Protein AF-A0A2I0CWB7-F1 (afdb_monomer_lite)

Structure (mmCIF, N/CA/C/O backbone):
data_AF-A0A2I0CWB7-F1
#
_entry.id   AF-A0A2I0CWB7-F1
#
loop_
_atom_site.group_PDB
_atom_site.id
_atom_site.type_symbol
_atom_site.label_atom_id
_atom_site.label_alt_id
_atom_site.label_comp_id
_atom_site.label_asym_id
_atom_site.label_entity_id
_atom_site.label_seq_id
_atom_site.pdbx_PDB_ins_code
_atom_site.Cartn_x
_atom_site.Cartn_y
_atom_site.Cartn_z
_atom_site.occupancy
_atom_site.B_iso_or_equiv
_atom_site.auth_seq_id
_atom_site.auth_comp_id
_atom_site.auth_asym_id
_atom_site.auth_atom_id
_atom_site.pdbx_PDB_model_num
ATOM 1 N N . MET A 1 1 ? 70.606 0.324 -64.426 1.00 37.81 1 MET A N 1
ATOM 2 C CA . MET A 1 1 ? 69.596 1.405 -64.401 1.00 37.81 1 MET A CA 1
ATOM 3 C C . MET A 1 1 ? 68.547 1.027 -63.371 1.00 37.81 1 MET A C 1
ATOM 5 O O . MET A 1 1 ? 67.925 -0.015 -63.518 1.00 37.81 1 MET A O 1
ATOM 9 N N . LYS A 1 2 ? 68.463 1.778 -62.272 1.00 37.38 2 LYS A N 1
ATOM 10 C CA . LYS A 1 2 ? 67.608 1.485 -61.113 1.00 37.38 2 LYS A CA 1
ATOM 11 C C . LYS A 1 2 ? 66.444 2.485 -61.148 1.00 37.38 2 LYS A C 1
ATOM 13 O O . LYS A 1 2 ? 66.736 3.666 -61.320 1.00 37.38 2 LYS A O 1
ATOM 18 N N . PRO A 1 3 ? 65.172 2.058 -61.080 1.00 47.28 3 PRO A N 1
ATOM 19 C CA . PRO A 1 3 ? 64.064 2.989 -61.191 1.00 47.28 3 PRO A CA 1
ATOM 20 C C . PRO A 1 3 ? 63.867 3.715 -59.859 1.00 47.28 3 PRO A C 1
ATOM 22 O O . PRO A 1 3 ? 63.750 3.101 -58.801 1.00 47.28 3 PRO A O 1
ATOM 25 N N . GLU A 1 4 ? 63.845 5.035 -59.948 1.00 54.12 4 GLU A N 1
ATOM 26 C CA . GLU A 1 4 ? 63.501 5.971 -58.891 1.00 54.12 4 GLU A CA 1
ATOM 27 C C . GLU A 1 4 ? 62.043 6.395 -59.118 1.00 54.12 4 GLU A C 1
ATOM 29 O O . GLU A 1 4 ? 61.735 6.995 -60.146 1.00 54.12 4 GLU A O 1
ATOM 34 N N . ARG A 1 5 ? 61.129 6.002 -58.220 1.00 54.06 5 ARG A N 1
ATOM 35 C CA . ARG A 1 5 ? 59.810 6.634 -58.001 1.00 54.06 5 ARG A CA 1
ATOM 36 C C . ARG A 1 5 ? 59.008 5.846 -56.970 1.00 54.06 5 ARG A C 1
ATOM 38 O O . ARG A 1 5 ? 58.555 4.751 -57.281 1.00 54.06 5 ARG A O 1
ATOM 45 N N . SER A 1 6 ? 58.760 6.434 -55.801 1.00 50.91 6 SER A N 1
ATOM 46 C CA . SER A 1 6 ? 57.503 6.252 -55.053 1.00 50.91 6 SER A CA 1
ATOM 47 C C . SER A 1 6 ? 57.479 7.176 -53.827 1.00 50.91 6 SER A C 1
ATOM 49 O O . SER A 1 6 ? 57.636 6.709 -52.711 1.00 50.91 6 SER A O 1
ATOM 51 N N . GLY A 1 7 ? 57.340 8.491 -54.032 1.00 56.09 7 GLY A N 1
ATOM 52 C CA . GLY A 1 7 ? 57.121 9.458 -52.938 1.00 56.09 7 GLY A CA 1
ATOM 53 C C . GLY A 1 7 ? 55.665 9.933 -52.812 1.00 56.09 7 GLY A C 1
ATOM 54 O O . GLY A 1 7 ? 55.212 10.263 -51.723 1.00 56.09 7 GLY A O 1
ATOM 55 N N . ASP A 1 8 ? 54.895 9.905 -53.906 1.00 54.16 8 ASP A N 1
ATOM 56 C CA . ASP A 1 8 ? 53.552 10.514 -53.945 1.00 54.16 8 ASP A CA 1
ATOM 57 C C . ASP A 1 8 ? 52.428 9.613 -53.408 1.00 54.16 8 ASP A C 1
ATOM 59 O O . ASP A 1 8 ? 51.343 10.091 -53.077 1.00 54.16 8 ASP A O 1
ATOM 63 N N . LYS A 1 9 ? 52.658 8.298 -53.309 1.00 54.91 9 LYS A N 1
ATOM 64 C CA . LYS A 1 9 ? 51.624 7.343 -52.866 1.00 54.91 9 LYS A CA 1
ATOM 65 C C . LYS A 1 9 ? 51.460 7.302 -51.348 1.00 54.91 9 LYS A C 1
ATOM 67 O O . LYS A 1 9 ? 50.357 7.047 -50.868 1.00 54.91 9 LYS A O 1
ATOM 72 N N . ASP A 1 10 ? 52.517 7.618 -50.609 1.00 54.53 10 ASP A N 1
ATOM 73 C CA . ASP A 1 10 ? 52.520 7.508 -49.150 1.00 54.53 10 ASP A CA 1
ATOM 74 C C . ASP A 1 10 ? 51.817 8.707 -48.495 1.00 54.53 10 ASP A C 1
ATOM 76 O O . ASP A 1 10 ? 51.076 8.547 -47.527 1.00 54.53 10 ASP A O 1
ATOM 80 N N . ILE A 1 11 ? 51.939 9.903 -49.082 1.00 55.03 11 ILE A N 1
ATOM 81 C CA . ILE A 1 11 ? 51.292 11.125 -48.574 1.00 55.03 11 ILE A CA 1
ATOM 82 C C . ILE A 1 11 ? 49.768 11.066 -48.777 1.00 55.03 11 ILE A C 1
ATOM 84 O O . ILE A 1 11 ? 49.001 11.428 -47.884 1.00 55.03 11 ILE A O 1
ATOM 88 N N . LEU A 1 12 ? 49.311 10.536 -49.917 1.00 53.72 12 LEU A N 1
ATOM 89 C CA . LEU A 1 12 ? 47.882 10.343 -50.190 1.00 53.72 12 LEU A CA 1
ATOM 90 C C . LEU A 1 12 ? 47.247 9.290 -49.270 1.00 53.72 12 LEU A C 1
ATOM 92 O O . LEU A 1 12 ? 46.112 9.474 -48.832 1.00 53.72 12 LEU A O 1
ATOM 96 N N . ALA A 1 13 ? 47.977 8.224 -48.932 1.00 54.31 13 ALA A N 1
ATOM 97 C CA . ALA A 1 13 ? 47.509 7.205 -47.995 1.00 54.31 13 ALA A CA 1
ATOM 98 C C . ALA A 1 13 ? 47.373 7.754 -46.562 1.00 54.31 13 ALA A C 1
ATOM 100 O O . ALA A 1 13 ? 46.382 7.471 -45.887 1.00 54.31 13 ALA A O 1
ATOM 101 N N . VAL A 1 14 ? 48.315 8.596 -46.118 1.00 53.38 14 VAL A N 1
ATOM 102 C CA . VAL A 1 14 ? 48.260 9.255 -44.801 1.00 53.38 14 VAL A CA 1
ATOM 103 C C . VAL A 1 14 ? 47.105 10.262 -44.729 1.00 53.38 14 VAL A C 1
ATOM 105 O O . VAL A 1 14 ? 46.344 10.245 -43.762 1.00 53.38 14 VAL A O 1
ATOM 108 N N . CYS A 1 15 ? 46.891 11.077 -45.769 1.00 50.50 15 CYS A N 1
ATOM 109 C CA . CYS A 1 15 ? 45.751 11.999 -45.819 1.00 50.50 15 CYS A CA 1
ATOM 110 C C . CYS A 1 15 ? 44.397 11.267 -45.855 1.00 50.50 15 CYS A C 1
ATOM 112 O O . CYS A 1 15 ? 43.466 11.665 -45.150 1.00 50.50 15 CYS A O 1
ATOM 114 N N . ALA A 1 16 ? 44.279 10.175 -46.619 1.00 52.69 16 ALA A N 1
ATOM 115 C CA . ALA A 1 16 ? 43.061 9.363 -46.666 1.00 52.69 16 ALA A CA 1
ATOM 116 C C . ALA A 1 16 ? 42.762 8.680 -45.317 1.00 52.69 16 ALA A C 1
ATOM 118 O O . ALA A 1 16 ? 41.605 8.628 -44.892 1.00 52.69 16 ALA A O 1
ATOM 119 N N . ALA A 1 17 ? 43.795 8.229 -44.598 1.00 52.22 17 ALA A N 1
ATOM 120 C CA . ALA A 1 17 ? 43.657 7.662 -43.259 1.00 52.22 17 ALA A CA 1
ATOM 121 C C . ALA A 1 17 ? 43.161 8.699 -42.232 1.00 52.22 17 ALA A C 1
ATOM 123 O O . ALA A 1 17 ? 42.317 8.377 -41.395 1.00 52.22 17 ALA A O 1
ATOM 124 N N . SER A 1 18 ? 43.601 9.960 -42.322 1.00 53.22 18 SER A N 1
ATOM 125 C CA . SER A 1 18 ? 43.110 11.042 -41.452 1.00 53.22 18 SER A CA 1
ATOM 126 C C . SER A 1 18 ? 41.642 11.408 -41.719 1.00 53.22 18 SER A C 1
ATOM 128 O O . SER A 1 18 ? 40.890 11.648 -40.775 1.00 53.22 18 SER A O 1
ATOM 130 N N . LEU A 1 19 ? 41.197 11.388 -42.981 1.00 50.69 19 LEU A N 1
ATOM 131 C CA . LEU A 1 19 ? 39.792 11.616 -43.361 1.00 50.69 19 LEU A CA 1
ATOM 132 C C . LEU A 1 19 ? 38.866 10.460 -42.933 1.00 50.69 19 LEU A C 1
ATOM 134 O O . LEU A 1 19 ? 37.745 10.696 -42.468 1.00 50.69 19 LEU A O 1
ATOM 138 N N . SER A 1 20 ? 39.344 9.215 -43.020 1.00 51.97 20 SER A N 1
ATOM 139 C CA . SER A 1 20 ? 38.626 8.039 -42.509 1.00 51.97 20 SER A CA 1
ATOM 140 C C . SER A 1 20 ? 38.561 8.028 -40.975 1.00 51.97 20 SER A C 1
ATOM 142 O O . SER A 1 20 ? 37.539 7.666 -40.395 1.00 51.97 20 SER A O 1
ATOM 144 N N . GLY A 1 21 ? 39.623 8.477 -40.300 1.00 55.34 21 GLY A N 1
ATOM 145 C CA . GLY A 1 21 ? 39.648 8.636 -38.847 1.00 55.34 21 GLY A CA 1
ATOM 146 C C . GLY A 1 21 ? 38.670 9.705 -38.360 1.00 55.34 21 GLY A C 1
ATOM 147 O O . GLY A 1 21 ? 37.953 9.476 -37.392 1.00 55.34 21 GLY A O 1
ATOM 148 N N . LEU A 1 22 ? 38.564 10.841 -39.055 1.00 59.78 22 LEU A N 1
ATOM 149 C CA . LEU A 1 22 ? 37.625 11.922 -38.724 1.00 59.78 22 LEU A CA 1
ATOM 150 C C . LEU A 1 22 ? 36.158 11.502 -38.865 1.00 59.78 22 LEU A C 1
ATOM 152 O O . LEU A 1 22 ? 35.333 11.845 -38.019 1.00 59.78 22 LEU A O 1
ATOM 156 N N . THR A 1 23 ? 35.830 10.729 -39.900 1.00 66.75 23 THR A N 1
ATOM 157 C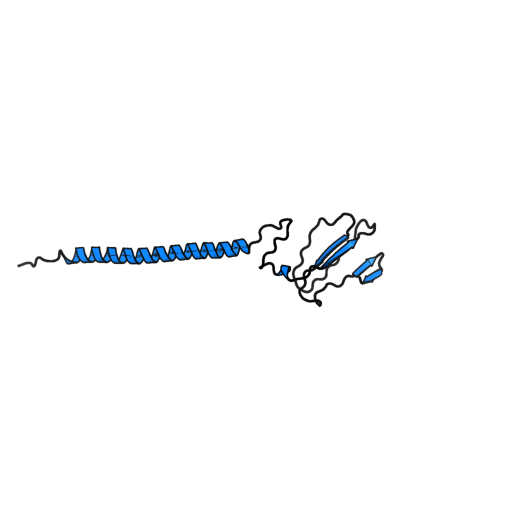 CA . THR A 1 23 ? 34.473 10.191 -40.083 1.00 66.75 23 THR A CA 1
ATOM 158 C C . THR A 1 23 ? 34.145 9.127 -39.038 1.00 66.75 23 THR A C 1
ATOM 160 O O . THR A 1 23 ? 33.083 9.199 -38.422 1.00 66.75 23 THR A O 1
ATOM 163 N N . MET A 1 24 ? 35.070 8.210 -38.742 1.00 70.12 24 MET A N 1
ATOM 164 C CA . MET A 1 24 ? 34.865 7.177 -37.720 1.00 70.12 24 MET A CA 1
ATOM 165 C C . MET A 1 24 ? 34.801 7.754 -36.299 1.00 70.12 24 MET A C 1
ATOM 167 O O . MET A 1 24 ? 33.934 7.377 -35.515 1.00 70.12 24 MET A O 1
ATOM 171 N N . THR A 1 25 ? 35.637 8.747 -35.991 1.00 73.38 25 THR A N 1
ATOM 172 C CA . THR A 1 25 ? 35.596 9.482 -34.716 1.00 73.38 25 THR A CA 1
ATOM 173 C C . THR A 1 25 ? 34.270 10.218 -34.557 1.00 73.38 25 THR A C 1
ATOM 175 O O . THR A 1 25 ? 33.676 10.204 -33.482 1.00 73.38 25 THR A O 1
ATOM 178 N N . ARG A 1 26 ? 33.748 10.807 -35.639 1.00 76.88 26 ARG A N 1
ATOM 179 C CA . ARG A 1 26 ? 32.433 11.454 -35.634 1.00 76.88 26 ARG A CA 1
ATOM 180 C C . ARG A 1 26 ? 31.316 10.449 -35.341 1.00 76.88 26 ARG A C 1
ATOM 182 O O . ARG A 1 26 ? 30.441 10.763 -34.544 1.00 76.88 26 ARG A O 1
ATOM 189 N N . VAL A 1 27 ? 31.364 9.243 -35.912 1.00 83.19 27 VAL A N 1
ATOM 190 C CA . VAL A 1 27 ? 30.392 8.170 -35.614 1.00 83.19 27 VAL A CA 1
ATOM 191 C C . VAL A 1 27 ? 30.469 7.735 -34.147 1.00 83.19 27 VAL A C 1
ATOM 193 O O . VAL A 1 27 ? 29.435 7.610 -33.494 1.00 83.19 27 VAL A O 1
ATOM 196 N N . ILE A 1 28 ? 31.676 7.570 -33.604 1.00 83.62 28 ILE A N 1
ATOM 197 C CA . ILE A 1 28 ? 31.882 7.209 -32.193 1.00 83.62 28 ILE A CA 1
ATOM 198 C C . ILE A 1 28 ? 31.330 8.299 -31.262 1.00 83.62 28 ILE A C 1
ATOM 200 O O . ILE A 1 28 ? 30.615 7.989 -30.311 1.00 83.62 28 ILE A O 1
ATOM 204 N N . LEU A 1 29 ? 31.590 9.577 -31.559 1.00 84.12 29 LEU A N 1
ATOM 205 C CA . LEU A 1 29 ? 31.047 10.701 -30.790 1.00 84.12 29 LEU A CA 1
ATOM 206 C C . LEU A 1 29 ? 29.513 10.743 -30.831 1.00 84.12 29 LEU A C 1
ATOM 208 O O . LEU A 1 29 ? 28.883 10.994 -29.805 1.00 84.12 29 LEU A O 1
ATOM 212 N N . TRP A 1 30 ? 28.907 10.445 -31.983 1.00 89.62 30 TRP A N 1
ATOM 213 C CA . TRP A 1 30 ? 27.451 10.334 -32.107 1.00 89.62 30 TRP A CA 1
ATOM 214 C C . TRP A 1 30 ? 26.877 9.184 -31.271 1.00 89.62 30 TRP A C 1
ATOM 216 O O . TRP A 1 30 ? 25.870 9.375 -30.592 1.00 89.62 30 TRP A O 1
ATOM 226 N N . LEU A 1 31 ? 27.523 8.015 -31.262 1.00 87.69 31 LEU A N 1
ATOM 227 C CA . LEU A 1 31 ? 27.098 6.873 -30.443 1.00 87.69 31 LEU A CA 1
ATOM 228 C C . LEU A 1 31 ? 27.167 7.184 -28.945 1.00 87.69 31 LEU A C 1
ATOM 230 O O . LEU A 1 31 ? 26.219 6.900 -28.213 1.00 87.69 31 LEU A O 1
ATOM 234 N N . ILE A 1 32 ? 28.252 7.812 -28.490 1.00 88.44 32 ILE A N 1
ATOM 235 C CA . ILE A 1 32 ? 28.400 8.237 -27.093 1.00 88.44 32 ILE A CA 1
ATOM 236 C C . ILE A 1 32 ? 27.315 9.257 -26.729 1.00 88.44 32 ILE A C 1
ATOM 238 O O . ILE A 1 32 ? 26.664 9.104 -25.697 1.00 88.44 32 ILE A O 1
ATOM 242 N N . ALA A 1 33 ? 27.066 10.251 -27.586 1.00 90.00 33 ALA A N 1
ATOM 243 C CA . ALA A 1 33 ? 26.025 11.249 -27.354 1.00 90.00 33 ALA A CA 1
ATOM 244 C C . ALA A 1 33 ? 24.634 10.605 -27.218 1.00 90.00 33 ALA A C 1
ATOM 246 O O . ALA A 1 33 ? 23.927 10.883 -26.251 1.00 90.00 33 ALA A O 1
ATOM 247 N N . ILE A 1 34 ? 24.264 9.690 -28.122 1.00 89.12 34 ILE A N 1
ATOM 248 C CA . ILE A 1 34 ? 22.990 8.955 -28.043 1.00 89.12 34 ILE A CA 1
ATOM 249 C C . ILE A 1 34 ? 22.925 8.112 -26.765 1.00 89.12 34 ILE A C 1
ATOM 251 O O . ILE A 1 34 ? 21.881 8.060 -26.123 1.00 89.12 34 ILE A O 1
ATOM 255 N N . THR A 1 35 ? 24.038 7.500 -26.358 1.00 88.69 35 THR A N 1
ATOM 256 C CA . THR A 1 35 ? 24.108 6.688 -25.136 1.00 88.69 35 THR A CA 1
ATOM 257 C C . THR A 1 35 ? 23.848 7.544 -23.897 1.00 88.69 35 THR A C 1
ATOM 259 O O . THR A 1 35 ? 22.988 7.201 -23.092 1.00 88.69 35 THR A O 1
ATOM 262 N N . ILE A 1 36 ? 24.505 8.703 -23.778 1.00 87.88 36 ILE A N 1
ATOM 263 C CA . ILE A 1 36 ? 24.289 9.651 -22.672 1.00 87.88 36 ILE A CA 1
ATOM 264 C C . ILE A 1 36 ? 22.840 10.141 -22.653 1.00 87.88 36 ILE A C 1
ATOM 266 O O . ILE A 1 36 ? 22.211 10.151 -21.598 1.00 87.88 36 ILE A O 1
ATOM 270 N N 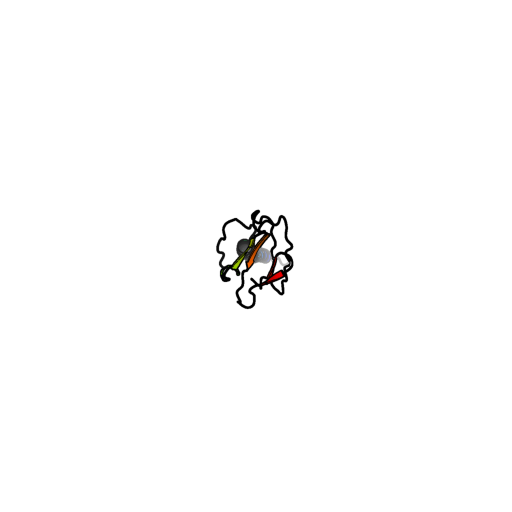. VAL A 1 37 ? 22.291 10.506 -23.814 1.00 90.19 37 VAL A N 1
ATOM 271 C CA . VAL A 1 37 ? 20.898 10.953 -23.932 1.00 90.19 37 VAL A CA 1
ATOM 272 C C . VAL A 1 37 ? 19.943 9.832 -23.517 1.00 90.19 37 VAL A C 1
ATOM 274 O O . VAL A 1 37 ? 19.089 10.052 -22.666 1.00 90.19 37 VAL A O 1
ATOM 277 N N . SER A 1 38 ? 20.115 8.609 -24.025 1.00 86.88 38 SER A N 1
ATOM 278 C CA . SER A 1 38 ? 19.281 7.460 -23.645 1.00 86.88 38 SER A CA 1
ATOM 279 C C . SER A 1 38 ? 19.373 7.129 -22.155 1.00 86.88 38 SER A C 1
ATOM 281 O O . SER A 1 38 ? 18.356 6.826 -21.537 1.00 86.88 38 SER A O 1
ATOM 283 N N . TYR A 1 39 ? 20.560 7.262 -21.558 1.00 85.69 39 TYR A N 1
ATOM 284 C CA . TYR A 1 39 ? 20.766 7.069 -20.129 1.00 85.69 39 TYR A CA 1
ATOM 285 C C . TYR A 1 39 ? 20.067 8.161 -19.319 1.00 85.69 39 TYR A C 1
ATOM 287 O O . TYR A 1 39 ? 19.385 7.851 -18.352 1.00 85.69 39 TYR A O 1
ATOM 295 N N . ALA A 1 40 ? 20.162 9.426 -19.735 1.00 83.44 40 ALA A N 1
ATOM 296 C CA . ALA A 1 40 ? 19.489 10.539 -19.073 1.00 83.44 40 ALA A CA 1
ATOM 297 C C . ALA A 1 40 ? 17.960 10.439 -19.179 1.00 83.44 40 ALA A C 1
ATOM 299 O O . ALA A 1 40 ? 17.274 10.642 -18.183 1.00 83.44 40 ALA A O 1
ATOM 300 N N . PHE A 1 41 ? 17.415 10.077 -20.344 1.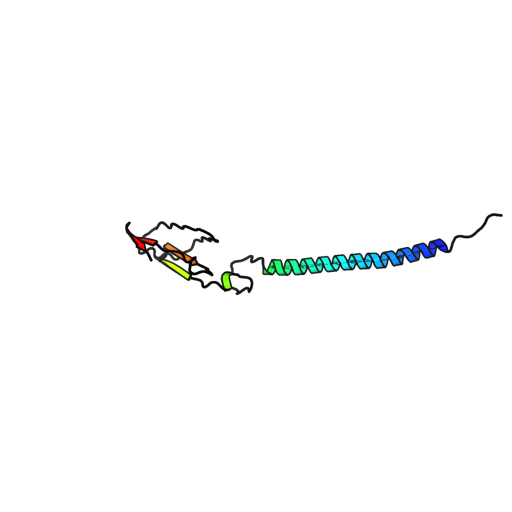00 83.88 41 PHE A N 1
ATOM 301 C CA . PHE A 1 41 ? 15.975 9.855 -20.517 1.00 83.88 41 PHE A CA 1
ATOM 302 C C . PHE A 1 41 ? 15.491 8.624 -19.741 1.00 83.88 41 PHE A C 1
ATOM 304 O O . PHE A 1 41 ? 14.465 8.694 -19.067 1.00 83.88 41 PHE A O 1
ATOM 311 N N . GLY A 1 42 ? 16.240 7.518 -19.774 1.00 77.12 42 GLY A N 1
ATOM 312 C CA . GLY A 1 42 ? 15.944 6.323 -18.985 1.00 77.12 42 GLY A CA 1
ATOM 313 C C . GLY A 1 42 ? 15.997 6.599 -17.484 1.00 77.12 42 GLY A C 1
ATOM 314 O O . GLY A 1 42 ? 15.090 6.207 -16.756 1.00 77.12 42 GLY A O 1
ATOM 315 N N . PHE A 1 43 ? 17.002 7.349 -17.028 1.00 75.81 43 PHE A N 1
ATOM 316 C CA . PHE A 1 43 ? 17.132 7.782 -15.641 1.00 75.81 43 PHE A CA 1
ATOM 317 C C . PHE A 1 43 ? 16.055 8.792 -15.251 1.00 75.81 43 PHE A C 1
ATOM 319 O O . PHE A 1 43 ? 15.559 8.720 -14.140 1.00 75.81 43 PHE A O 1
ATOM 326 N N . ALA A 1 44 ? 15.638 9.699 -16.135 1.00 69.69 44 ALA A N 1
ATOM 327 C CA . ALA A 1 44 ? 14.538 10.621 -15.862 1.00 69.69 44 ALA A CA 1
ATOM 328 C C . ALA A 1 44 ? 13.219 9.862 -15.664 1.00 69.69 44 ALA A C 1
ATOM 330 O O . ALA A 1 44 ? 12.505 10.117 -14.698 1.00 69.69 44 ALA A O 1
ATOM 331 N N . ILE A 1 45 ? 12.922 8.877 -16.518 1.00 69.12 45 ILE A N 1
ATOM 332 C CA . ILE A 1 45 ? 11.757 7.999 -16.341 1.00 69.12 45 ILE A CA 1
ATOM 333 C C . ILE A 1 45 ? 11.902 7.182 -15.054 1.00 69.12 45 ILE A C 1
ATOM 335 O O . ILE A 1 45 ? 10.943 7.068 -14.295 1.00 69.12 45 ILE A O 1
ATOM 339 N N . PHE A 1 46 ? 13.092 6.650 -14.774 1.00 66.50 46 PHE A N 1
ATOM 340 C CA . PHE A 1 46 ? 13.362 5.890 -13.557 1.00 66.50 46 PHE A CA 1
ATOM 341 C C . PHE A 1 46 ? 13.278 6.752 -12.293 1.00 66.50 46 PHE A C 1
ATOM 343 O O . PHE A 1 46 ? 12.759 6.282 -11.297 1.00 66.50 46 PHE A O 1
ATOM 350 N N . ALA A 1 47 ? 13.706 8.011 -12.315 1.00 61.94 47 ALA A N 1
ATOM 351 C CA . ALA A 1 47 ? 13.603 8.941 -11.193 1.00 61.94 47 ALA A CA 1
ATOM 352 C C . ALA A 1 47 ? 12.158 9.416 -10.980 1.00 61.94 47 ALA A C 1
ATOM 354 O O . ALA A 1 47 ? 11.734 9.597 -9.846 1.00 61.94 47 ALA A O 1
ATOM 355 N N . LEU A 1 48 ? 11.375 9.556 -12.055 1.00 60.03 48 LEU A N 1
ATOM 356 C CA . LEU A 1 48 ? 9.932 9.803 -11.971 1.00 60.03 48 LEU A CA 1
ATOM 357 C C . LEU A 1 48 ? 9.144 8.560 -11.519 1.00 60.03 48 LEU A C 1
ATOM 359 O O . LEU A 1 48 ? 8.062 8.698 -10.954 1.00 60.03 48 LEU A O 1
ATOM 363 N N . SER A 1 49 ? 9.672 7.356 -11.758 1.00 58.25 49 SER A N 1
ATOM 364 C CA . SER A 1 49 ? 9.047 6.080 -11.364 1.00 58.25 49 SER A CA 1
ATOM 365 C C . SER A 1 49 ? 9.553 5.552 -10.014 1.00 58.25 49 SER A C 1
ATOM 367 O O . SER A 1 49 ? 8.883 4.759 -9.358 1.00 58.25 49 SER A O 1
ATOM 369 N N . GLY A 1 50 ? 10.740 5.982 -9.593 1.00 47.28 50 GLY A N 1
ATOM 370 C CA . GLY A 1 50 ? 11.433 5.603 -8.372 1.00 47.28 50 GLY A CA 1
ATOM 371 C C . GLY A 1 50 ? 11.030 6.532 -7.244 1.00 47.28 50 GLY A C 1
ATOM 372 O O . GLY A 1 50 ? 11.804 7.390 -6.830 1.00 47.28 50 GLY A O 1
ATOM 373 N N . GLY A 1 51 ? 9.799 6.355 -6.766 1.00 51.78 51 GLY A N 1
ATOM 374 C CA . GLY A 1 51 ? 9.289 6.990 -5.558 1.00 51.78 51 GLY A CA 1
ATOM 375 C C . GLY A 1 51 ? 10.089 6.565 -4.327 1.00 51.78 51 GLY A C 1
ATOM 376 O O . GLY A 1 51 ? 9.673 5.689 -3.576 1.00 51.78 51 GLY A O 1
ATOM 377 N N . LEU A 1 52 ? 11.240 7.195 -4.103 1.00 51.56 52 LEU A N 1
ATOM 378 C CA . LEU A 1 52 ? 11.911 7.212 -2.810 1.00 51.56 52 LEU A CA 1
ATOM 379 C C . LEU A 1 52 ? 11.398 8.417 -2.026 1.00 51.56 52 LEU A C 1
ATOM 381 O O . LEU A 1 52 ? 11.999 9.485 -2.065 1.00 51.56 52 LEU A O 1
ATOM 385 N N . SER A 1 53 ? 10.254 8.230 -1.366 1.00 39.97 53 SER A N 1
ATOM 386 C CA . SER A 1 53 ? 9.885 8.799 -0.059 1.00 39.97 53 SER A CA 1
ATOM 387 C C . SER A 1 53 ? 8.356 8.886 0.043 1.00 39.97 53 SER A C 1
ATOM 389 O O . SER A 1 53 ? 7.739 9.577 -0.773 1.00 39.97 53 SER A O 1
ATOM 391 N N . PRO A 1 54 ? 7.715 8.235 1.032 1.00 44.19 54 PRO A N 1
ATOM 392 C CA . PRO A 1 54 ? 6.345 8.554 1.396 1.00 44.19 54 PRO A CA 1
ATOM 393 C C . PRO A 1 54 ? 6.365 9.898 2.138 1.00 44.19 54 PRO A C 1
ATOM 395 O O . PRO A 1 54 ? 6.505 9.960 3.357 1.00 44.19 54 PRO A O 1
ATOM 398 N N . GLY A 1 55 ? 6.311 10.996 1.383 1.00 48.16 55 GLY A N 1
ATOM 399 C CA . GLY A 1 55 ? 6.036 12.319 1.936 1.00 48.16 55 GLY A CA 1
ATOM 400 C C . GLY A 1 55 ? 4.571 12.428 2.392 1.00 48.16 55 GLY A C 1
ATOM 401 O O . GLY A 1 55 ? 3.721 11.705 1.876 1.00 48.16 55 GLY A O 1
ATOM 402 N N . PRO A 1 56 ? 4.255 13.330 3.339 1.00 51.00 56 PRO A N 1
ATOM 403 C CA . PRO A 1 56 ? 2.926 13.458 3.950 1.00 51.00 56 PRO A CA 1
ATOM 404 C C . PRO A 1 56 ? 1.845 14.051 3.027 1.00 51.00 56 PRO A C 1
ATOM 406 O O . PRO A 1 56 ? 0.703 14.196 3.453 1.00 51.00 56 PRO A O 1
ATOM 409 N N . GLU A 1 57 ? 2.173 14.384 1.777 1.00 44.78 57 GLU A N 1
ATOM 410 C CA . GLU A 1 57 ? 1.209 14.879 0.796 1.00 44.78 57 GLU A CA 1
ATOM 411 C C . GLU A 1 57 ? 1.086 13.903 -0.382 1.00 44.78 57 GLU A C 1
ATOM 413 O O . GLU A 1 57 ? 2.100 13.550 -0.996 1.00 44.78 57 GLU A O 1
ATOM 418 N N . PRO A 1 58 ? -0.135 13.470 -0.745 1.00 48.59 58 PRO A N 1
ATOM 419 C CA . PRO A 1 58 ? -0.351 12.645 -1.920 1.00 48.59 58 PRO A CA 1
ATOM 420 C C . PRO A 1 58 ? -0.158 13.506 -3.173 1.00 48.59 58 PRO A C 1
ATOM 422 O O . PRO A 1 58 ? -1.091 14.117 -3.691 1.00 48.59 58 PRO A O 1
ATOM 425 N N . VAL A 1 59 ? 1.074 13.560 -3.677 1.00 48.16 59 VAL A N 1
ATOM 426 C CA . VAL A 1 59 ? 1.358 14.162 -4.980 1.00 48.16 59 VAL A CA 1
ATOM 427 C C . VAL A 1 59 ? 0.774 13.231 -6.042 1.00 48.16 59 VAL A C 1
ATOM 429 O O . VAL A 1 59 ? 1.249 12.111 -6.244 1.00 48.16 59 VAL A O 1
ATOM 432 N N . ALA A 1 60 ? -0.310 13.670 -6.680 1.00 46.78 60 ALA A N 1
ATOM 433 C CA . ALA A 1 60 ? -1.011 12.928 -7.718 1.00 46.78 60 ALA A CA 1
ATOM 434 C C . ALA A 1 60 ? -0.099 12.719 -8.941 1.00 46.78 60 ALA A C 1
ATOM 436 O O . ALA A 1 60 ? -0.034 13.545 -9.848 1.00 46.78 60 ALA A O 1
ATOM 437 N N . SER A 1 61 ? 0.635 11.605 -8.959 1.00 48.59 61 SER A N 1
ATOM 438 C CA . SER A 1 61 ? 1.357 11.132 -10.139 1.00 48.59 61 SER A CA 1
ATOM 439 C C . SER A 1 61 ? 0.385 10.411 -11.083 1.00 48.59 61 SER A C 1
ATOM 441 O O . SER A 1 61 ? -0.340 9.524 -10.626 1.00 48.59 61 SER A O 1
ATOM 443 N N . PRO A 1 62 ? 0.401 10.696 -12.401 1.00 49.44 62 PRO A N 1
ATOM 444 C CA . PRO A 1 62 ? -0.416 9.983 -13.388 1.00 49.44 62 PRO A CA 1
ATOM 445 C C . PRO A 1 62 ? -0.018 8.503 -13.554 1.00 49.44 62 PRO A C 1
ATOM 447 O O . PRO A 1 62 ? -0.731 7.747 -14.209 1.00 49.44 62 PRO A O 1
ATOM 450 N N . PHE A 1 63 ? 1.098 8.073 -12.951 1.00 51.38 63 PHE A N 1
ATOM 451 C CA . PHE A 1 63 ? 1.539 6.673 -12.902 1.00 51.38 63 PHE A CA 1
ATOM 452 C C . PHE A 1 63 ? 1.195 5.967 -11.591 1.00 51.38 63 PHE A C 1
ATOM 454 O O . PHE A 1 63 ? 1.412 4.759 -11.473 1.00 51.38 63 PHE A O 1
ATOM 461 N N . ASN A 1 64 ? 0.630 6.679 -10.615 1.00 49.94 64 ASN A N 1
ATOM 462 C CA . ASN A 1 64 ? 0.102 6.027 -9.436 1.00 49.94 64 ASN A CA 1
ATOM 463 C C . ASN A 1 64 ? -1.194 5.316 -9.845 1.00 49.94 64 ASN A C 1
ATOM 465 O O . ASN A 1 64 ? -2.248 5.936 -9.934 1.00 49.94 64 ASN A O 1
ATOM 469 N N . ARG A 1 65 ? -1.135 4.009 -10.134 1.00 49.44 65 ARG A N 1
ATOM 470 C CA . ARG A 1 65 ? -2.337 3.208 -10.446 1.00 49.44 65 ARG A CA 1
ATOM 471 C C . ARG A 1 65 ? -3.374 3.232 -9.311 1.00 49.44 65 ARG A C 1
ATOM 473 O O . ARG A 1 65 ? -4.519 2.867 -9.551 1.00 49.44 65 ARG A O 1
ATOM 480 N N . MET A 1 66 ? -3.000 3.706 -8.117 1.00 50.25 66 MET A N 1
ATOM 481 C CA . MET A 1 66 ? -3.921 3.979 -7.009 1.00 50.25 66 MET A CA 1
ATOM 482 C C . MET A 1 66 ? -4.747 5.268 -7.192 1.00 50.25 66 MET A C 1
ATOM 484 O O . MET A 1 66 ? -5.727 5.458 -6.488 1.00 50.25 66 MET A O 1
ATOM 488 N N . ALA A 1 67 ? -4.415 6.147 -8.147 1.00 45.69 67 ALA A N 1
ATOM 489 C CA . ALA A 1 67 ? -5.146 7.398 -8.393 1.00 45.69 67 ALA A CA 1
ATOM 490 C C . ALA A 1 67 ? -6.540 7.198 -9.028 1.00 45.69 67 ALA A C 1
ATOM 492 O O . ALA A 1 67 ? -7.323 8.142 -9.089 1.00 45.69 67 ALA A O 1
ATOM 493 N N . PHE A 1 68 ? -6.861 5.982 -9.491 1.00 51.50 68 PHE A N 1
ATOM 494 C CA . PHE A 1 68 ? -8.169 5.638 -10.067 1.00 51.50 68 PHE A CA 1
ATOM 495 C C . PHE A 1 68 ? -8.991 4.679 -9.199 1.00 51.50 68 PHE A C 1
ATOM 497 O O . PHE A 1 68 ? -10.092 4.292 -9.590 1.00 51.50 68 PHE A O 1
ATOM 504 N N . THR A 1 69 ? -8.484 4.278 -8.034 1.00 64.25 69 THR A N 1
ATOM 505 C CA . THR A 1 69 ? -9.216 3.423 -7.102 1.00 64.25 69 THR A CA 1
ATOM 506 C C . THR A 1 69 ? -9.785 4.280 -5.982 1.00 64.25 69 THR A C 1
ATOM 508 O O . THR A 1 69 ? -9.073 5.038 -5.328 1.00 64.25 69 THR A O 1
ATOM 511 N N . SER A 1 70 ? -11.099 4.191 -5.772 1.00 67.69 70 SER A N 1
ATOM 512 C CA . SER A 1 70 ? -11.742 4.874 -4.650 1.00 67.69 70 SER A CA 1
ATOM 513 C C . SER A 1 70 ? -11.184 4.287 -3.358 1.00 67.69 70 SER A C 1
ATOM 515 O O . SER A 1 70 ? -11.366 3.095 -3.102 1.00 67.69 70 SER A O 1
ATOM 517 N N . ALA A 1 71 ? -10.495 5.107 -2.566 1.00 79.19 71 ALA A N 1
ATOM 518 C CA . ALA A 1 71 ? -10.051 4.711 -1.240 1.00 79.19 71 ALA A CA 1
ATOM 519 C C . ALA A 1 71 ? -11.283 4.462 -0.361 1.00 79.19 71 ALA A C 1
ATOM 521 O O . ALA A 1 71 ? -12.165 5.319 -0.275 1.00 79.19 71 ALA A O 1
ATOM 522 N N . ASN A 1 72 ? -11.355 3.291 0.267 1.00 81.75 72 ASN A N 1
ATOM 523 C CA . ASN A 1 72 ? -12.332 3.001 1.309 1.00 81.75 72 ASN A CA 1
ATOM 524 C C . ASN A 1 72 ? -11.589 2.806 2.630 1.00 81.75 72 ASN A C 1
ATOM 526 O O . ASN A 1 72 ? -10.851 1.830 2.783 1.00 81.75 72 ASN A O 1
ATOM 530 N N . THR A 1 73 ? -11.763 3.750 3.552 1.00 86.88 73 THR A N 1
ATOM 531 C CA . THR A 1 73 ? -11.137 3.714 4.873 1.00 86.88 73 THR A CA 1
ATOM 532 C C . THR A 1 73 ? -12.167 3.299 5.915 1.00 86.88 73 THR A C 1
ATOM 534 O O . THR A 1 73 ? -13.228 3.905 6.028 1.00 86.88 73 THR A O 1
ATOM 537 N N . SER A 1 74 ? -11.848 2.259 6.681 1.00 88.06 74 SER A N 1
ATOM 538 C CA . SER A 1 74 ? -12.655 1.752 7.792 1.00 88.06 74 SER A CA 1
ATOM 539 C C . SER A 1 74 ? -11.800 1.670 9.050 1.00 88.06 74 SER A C 1
ATOM 541 O O . SER A 1 74 ? -10.716 1.079 9.026 1.00 88.06 74 SER A O 1
ATOM 543 N N . SER A 1 75 ? -12.288 2.251 10.144 1.00 89.88 75 SER A N 1
ATOM 544 C CA . SER A 1 75 ? -11.634 2.240 11.451 1.00 89.88 75 SER A CA 1
ATOM 545 C C . SER A 1 75 ? -12.418 1.395 12.450 1.00 89.88 75 SER A C 1
ATOM 547 O O . SER A 1 75 ? -13.649 1.378 12.461 1.00 89.88 75 SER A O 1
ATOM 549 N N . PHE A 1 76 ? -11.683 0.684 13.301 1.00 89.12 76 PHE A N 1
ATOM 550 C CA . PHE A 1 76 ? -12.243 -0.194 14.318 1.00 89.12 76 PHE A CA 1
ATOM 551 C C . PHE A 1 76 ? -11.768 0.273 15.694 1.00 89.12 76 PHE A C 1
ATOM 553 O O . PHE A 1 76 ? -10.575 0.157 15.981 1.00 89.12 76 PHE A O 1
ATOM 560 N N . PRO A 1 77 ? -12.653 0.828 16.538 1.00 89.62 77 PRO A N 1
ATOM 561 C CA . PRO A 1 77 ? -12.269 1.340 17.848 1.00 89.62 77 PRO A CA 1
ATOM 562 C C . PRO A 1 77 ? -11.884 0.217 18.826 1.00 89.62 77 PRO A C 1
ATOM 564 O O . PRO A 1 77 ? -12.371 -0.907 18.721 1.00 89.62 77 PRO A O 1
ATOM 567 N N . LEU A 1 78 ? -11.038 0.542 19.811 1.00 85.25 78 LEU A N 1
ATOM 568 C CA . LEU A 1 78 ? -10.700 -0.335 20.946 1.00 85.25 78 LEU A CA 1
ATOM 569 C C . LEU A 1 78 ? -11.852 -0.463 21.959 1.00 85.25 78 LEU A C 1
ATOM 571 O O . LEU A 1 78 ? -11.873 -1.403 22.745 1.00 85.25 78 LEU A O 1
ATOM 575 N N . GLU A 1 79 ? -12.805 0.474 21.957 1.00 82.69 79 GLU A N 1
ATOM 576 C CA . GLU A 1 79 ? -14.015 0.466 22.804 1.00 82.69 79 GLU A CA 1
ATOM 577 C C . GLU A 1 79 ? -13.763 0.178 24.298 1.00 82.69 79 GLU A C 1
ATOM 579 O O . GLU A 1 79 ? -14.536 -0.509 24.964 1.00 82.69 79 GLU A O 1
ATOM 584 N N . GLY A 1 80 ? -12.669 0.713 24.843 1.00 80.19 80 GLY A N 1
ATOM 585 C CA . GLY A 1 80 ? -12.297 0.540 26.251 1.00 80.19 80 GLY A CA 1
ATOM 586 C C . GLY A 1 80 ? -11.511 -0.740 26.556 1.00 80.19 80 GLY A C 1
ATOM 587 O O . GLY A 1 80 ? -11.107 -0.934 27.702 1.00 80.19 80 GLY A O 1
ATOM 588 N N . ALA A 1 81 ? -11.247 -1.589 25.559 1.00 80.19 81 ALA A N 1
ATOM 589 C CA . ALA A 1 81 ? -10.256 -2.649 25.678 1.00 80.19 81 ALA A CA 1
ATOM 590 C C . ALA A 1 81 ? -8.836 -2.057 25.692 1.00 80.19 81 ALA A C 1
ATOM 592 O O . ALA A 1 81 ? -8.559 -1.049 25.045 1.00 80.19 81 ALA A O 1
ATOM 593 N N . SER A 1 82 ? -7.920 -2.691 26.428 1.00 83.00 82 SER A N 1
ATOM 594 C CA . SER A 1 82 ? -6.494 -2.328 26.428 1.00 83.00 82 SER A CA 1
ATOM 595 C C . SER A 1 82 ? -5.717 -2.965 25.272 1.00 83.00 82 SER A C 1
ATOM 597 O O . SER A 1 82 ? -4.617 -2.523 24.949 1.00 83.00 82 SER A O 1
ATOM 599 N N . SER A 1 83 ? -6.271 -4.017 24.671 1.00 83.94 83 SER A N 1
ATOM 600 C CA . SER A 1 83 ? -5.706 -4.738 23.536 1.00 83.94 83 SER A CA 1
ATOM 601 C C . SER A 1 83 ? -6.807 -5.475 22.771 1.00 83.94 83 SER A C 1
ATOM 603 O O . SER A 1 83 ? -7.908 -5.688 23.282 1.00 83.94 83 SER A O 1
ATOM 605 N N . GLY A 1 84 ? -6.501 -5.888 21.545 1.00 86.38 84 GLY A N 1
ATOM 606 C CA . GLY A 1 84 ? -7.373 -6.724 20.730 1.00 86.38 84 GLY A CA 1
ATOM 607 C C . GLY A 1 84 ? -6.567 -7.523 19.715 1.00 86.38 84 GLY A C 1
ATOM 608 O O . GLY A 1 84 ? -5.433 -7.167 19.396 1.00 86.38 84 GLY A O 1
ATOM 609 N N . ASP A 1 85 ? -7.168 -8.595 19.212 1.00 88.62 85 ASP A N 1
ATOM 610 C CA . ASP A 1 85 ? -6.565 -9.444 18.189 1.00 88.62 85 ASP A CA 1
ATOM 611 C C . ASP A 1 85 ? -7.103 -9.068 16.807 1.00 88.62 85 ASP A C 1
ATOM 613 O O . ASP A 1 85 ? -8.313 -8.950 16.603 1.00 88.62 85 ASP A O 1
ATOM 617 N N . VAL A 1 86 ? -6.200 -8.922 15.835 1.00 89.62 86 VAL A N 1
ATOM 618 C CA . VAL A 1 86 ? -6.546 -8.616 14.443 1.00 89.62 86 VAL A CA 1
ATOM 619 C C . VAL A 1 86 ? -6.127 -9.783 13.560 1.00 89.62 86 VAL A C 1
ATOM 621 O O . VAL A 1 86 ? -4.957 -10.161 13.512 1.00 89.62 86 VAL A O 1
ATOM 624 N N . ARG A 1 87 ? -7.087 -10.348 12.825 1.00 89.94 87 ARG A N 1
ATOM 625 C CA . ARG A 1 87 ? -6.836 -11.395 11.833 1.00 89.94 87 ARG A CA 1
ATOM 626 C C . ARG A 1 87 ? -7.119 -10.860 10.439 1.00 89.94 87 ARG A C 1
ATOM 628 O O . ARG A 1 87 ? -8.246 -10.484 10.140 1.00 89.94 87 ARG A O 1
ATOM 635 N N . ILE A 1 88 ? -6.108 -10.902 9.579 1.00 90.62 88 ILE A N 1
ATOM 636 C CA . ILE A 1 88 ? -6.208 -10.475 8.182 1.00 90.62 88 ILE A CA 1
ATOM 637 C C . ILE A 1 88 ? -6.123 -11.715 7.296 1.00 90.62 88 ILE A C 1
ATOM 639 O O . ILE A 1 88 ? -5.206 -12.524 7.435 1.00 90.62 88 ILE A O 1
ATOM 643 N N . ILE A 1 89 ? -7.089 -11.875 6.393 1.00 89.44 89 ILE A N 1
ATOM 644 C CA . ILE A 1 89 ? -7.085 -12.927 5.374 1.00 89.44 89 ILE A CA 1
ATOM 645 C C . ILE A 1 89 ? -7.025 -12.229 4.023 1.00 89.44 89 ILE A C 1
ATOM 647 O O . ILE A 1 89 ? -7.990 -11.593 3.608 1.00 89.44 89 ILE A O 1
ATOM 651 N N . LEU A 1 90 ? -5.882 -12.340 3.350 1.00 89.50 90 LEU A N 1
ATOM 652 C CA . LEU A 1 90 ? -5.674 -11.762 2.029 1.00 89.50 90 LEU A CA 1
ATOM 653 C C . LEU A 1 90 ? -5.622 -12.879 0.989 1.00 89.50 90 LEU A C 1
ATOM 655 O O . LEU A 1 90 ? -4.807 -13.791 1.101 1.00 89.50 90 LEU A O 1
ATOM 659 N N . GLY A 1 91 ? -6.492 -12.803 -0.019 1.00 85.25 91 GLY A N 1
ATOM 660 C CA . GLY A 1 91 ? -6.466 -13.729 -1.153 1.00 85.25 91 GLY A CA 1
ATOM 661 C C . GLY A 1 91 ? -5.414 -13.341 -2.193 1.00 85.25 91 GLY A C 1
ATOM 662 O O . GLY A 1 91 ? -4.538 -14.134 -2.522 1.00 85.25 91 GLY A O 1
ATOM 663 N N . ALA A 1 92 ? -5.500 -12.112 -2.706 1.00 83.25 92 ALA A N 1
ATOM 664 C CA . ALA A 1 92 ? -4.594 -11.570 -3.714 1.00 83.25 92 ALA A CA 1
ATOM 665 C C . ALA A 1 92 ? -4.460 -10.049 -3.554 1.00 83.25 92 ALA A C 1
ATOM 667 O O . ALA A 1 92 ? -5.402 -9.389 -3.117 1.00 83.25 92 ALA A O 1
ATOM 668 N N . GLY A 1 93 ? -3.308 -9.505 -3.949 1.00 83.19 93 GLY A N 1
ATOM 669 C CA . GLY A 1 93 ? -2.998 -8.078 -3.866 1.00 83.19 93 GLY A CA 1
ATOM 670 C C . GLY A 1 93 ? -1.801 -7.791 -2.967 1.00 83.19 93 GLY A C 1
ATOM 671 O O . GLY A 1 93 ? -1.050 -8.695 -2.600 1.00 83.19 93 GLY A O 1
ATOM 672 N N . GLU A 1 94 ? -1.633 -6.520 -2.627 1.00 86.56 94 GLU A N 1
ATOM 673 C CA . GLU A 1 94 ? -0.573 -6.041 -1.744 1.00 86.56 94 GLU A CA 1
ATOM 674 C C . GLU A 1 94 ? -1.171 -5.636 -0.393 1.00 86.56 94 GLU A C 1
ATOM 676 O O . GLU A 1 94 ? -2.237 -5.023 -0.334 1.00 86.56 94 GLU A O 1
ATOM 681 N N . LEU A 1 95 ? -0.482 -5.990 0.695 1.00 88.12 95 LEU A N 1
ATOM 682 C CA . LEU A 1 95 ? -0.842 -5.605 2.057 1.00 88.12 95 LEU A CA 1
ATOM 683 C C . LEU A 1 95 ? 0.338 -4.889 2.702 1.00 88.12 95 LEU A C 1
ATOM 685 O O . LEU A 1 95 ? 1.426 -5.449 2.825 1.00 88.12 95 LEU A O 1
ATOM 689 N N . THR A 1 96 ? 0.073 -3.678 3.176 1.00 87.50 96 THR A N 1
ATOM 690 C CA . THR A 1 96 ? 1.023 -2.874 3.940 1.00 87.50 96 THR A CA 1
ATOM 691 C C . THR A 1 96 ? 0.488 -2.712 5.355 1.00 87.50 96 THR A C 1
ATOM 693 O O . THR A 1 96 ? -0.638 -2.258 5.539 1.00 87.50 96 THR A O 1
ATOM 696 N N . VAL A 1 97 ? 1.294 -3.079 6.354 1.00 89.62 97 VAL A N 1
ATOM 697 C CA . VAL A 1 97 ? 0.951 -2.941 7.777 1.00 89.62 97 VAL A CA 1
ATOM 698 C C . VAL A 1 97 ? 1.899 -1.934 8.411 1.00 89.62 97 VAL A C 1
ATOM 700 O O . VAL A 1 97 ? 3.116 -2.061 8.284 1.00 89.62 97 VAL A O 1
ATOM 703 N N . GLN A 1 98 ? 1.339 -0.933 9.085 1.00 88.94 98 GLN A N 1
ATOM 704 C CA . GLN A 1 98 ? 2.090 0.099 9.795 1.00 88.94 98 GLN A CA 1
ATOM 705 C C . GLN A 1 98 ? 1.531 0.263 11.210 1.00 88.94 98 GLN A C 1
ATOM 707 O O . GLN A 1 98 ? 0.341 0.062 11.443 1.00 88.94 98 GLN A O 1
ATOM 712 N N . GLY A 1 99 ? 2.409 0.596 12.158 1.00 86.88 99 GLY A N 1
ATOM 713 C CA . GLY A 1 99 ? 2.006 1.005 13.504 1.00 86.88 99 GLY A CA 1
ATOM 714 C C . GLY A 1 99 ? 1.647 2.492 13.560 1.00 86.88 99 GLY A C 1
ATOM 715 O O . GLY A 1 99 ? 1.800 3.210 12.576 1.00 86.88 99 GLY A O 1
ATOM 716 N N . GLY A 1 100 ? 1.225 2.966 14.735 1.00 85.38 100 GLY A N 1
ATOM 717 C CA . GLY A 1 100 ? 0.899 4.383 14.952 1.00 85.38 100 GLY A CA 1
ATOM 718 C C . GLY A 1 100 ? -0.581 4.733 14.791 1.00 85.38 100 GLY A C 1
ATOM 719 O O . GLY A 1 100 ? -0.900 5.895 14.557 1.00 85.38 100 GLY A O 1
ATOM 720 N N . ALA A 1 101 ? -1.478 3.752 14.930 1.00 80.88 101 ALA A N 1
ATOM 721 C CA . ALA A 1 101 ? -2.906 4.019 15.084 1.00 80.88 101 ALA A CA 1
ATOM 722 C C . ALA A 1 101 ? -3.170 4.918 16.308 1.00 80.88 101 ALA A C 1
ATOM 724 O O . ALA A 1 101 ? -2.394 4.919 17.271 1.00 80.88 101 ALA A O 1
ATOM 725 N N . GLN A 1 102 ? -4.262 5.687 16.267 1.00 86.38 102 GLN A N 1
ATOM 726 C CA . GLN A 1 102 ? -4.668 6.518 17.403 1.00 86.38 102 GLN A CA 1
ATOM 727 C C . GLN A 1 102 ? -4.942 5.645 18.643 1.00 86.38 102 GLN A C 1
ATOM 729 O O . GLN A 1 102 ? -5.352 4.493 18.490 1.00 86.38 102 GLN A O 1
ATOM 734 N N . PRO A 1 103 ? -4.734 6.159 19.871 1.00 83.12 103 PRO A N 1
ATOM 735 C CA . PRO A 1 103 ? -4.833 5.357 21.096 1.00 83.12 103 PRO A CA 1
ATOM 736 C C . PRO A 1 103 ? -6.198 4.689 21.338 1.00 83.12 103 PRO A C 1
ATOM 738 O O . PRO A 1 103 ? -6.294 3.761 22.133 1.00 83.12 103 PRO A O 1
ATOM 741 N N . ASP A 1 104 ? -7.252 5.178 20.692 1.00 87.56 104 ASP A N 1
ATOM 742 C CA . ASP A 1 104 ? -8.637 4.716 20.775 1.00 87.56 104 ASP A CA 1
ATOM 743 C C . ASP A 1 104 ? -9.053 3.796 19.612 1.00 87.56 104 ASP A C 1
ATOM 745 O O . ASP A 1 104 ? -10.168 3.266 19.612 1.00 87.56 104 ASP A O 1
ATOM 749 N N . ILE A 1 105 ? -8.159 3.551 18.649 1.00 88.31 105 ILE A N 1
ATOM 750 C CA . ILE A 1 105 ? -8.397 2.734 17.455 1.00 88.31 105 ILE A CA 1
ATOM 751 C C . ILE A 1 105 ? -7.552 1.458 17.516 1.00 88.31 105 ILE A C 1
ATOM 753 O O . ILE A 1 105 ? -6.331 1.506 17.633 1.00 88.31 105 ILE A O 1
ATOM 757 N N . LEU A 1 106 ? -8.204 0.298 17.392 1.00 88.12 106 LEU A N 1
ATOM 758 C CA . LEU A 1 106 ? -7.532 -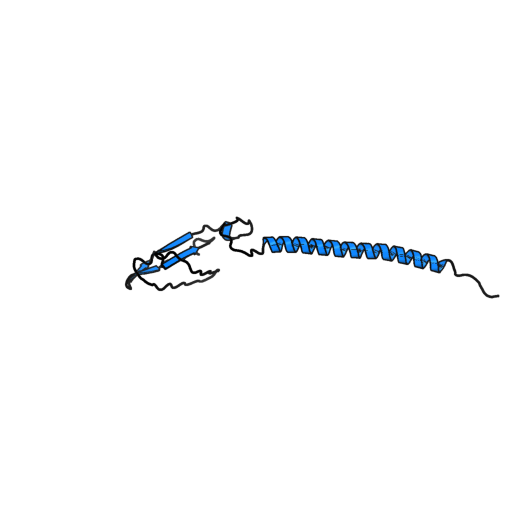0.999 17.313 1.00 88.12 106 LEU A CA 1
ATOM 759 C C . LEU A 1 106 ? -6.807 -1.162 15.976 1.00 88.12 106 LEU A C 1
ATOM 761 O O . LEU A 1 106 ? -5.648 -1.565 15.929 1.00 88.12 106 LEU A O 1
ATOM 765 N N . VAL A 1 107 ? -7.512 -0.882 14.880 1.00 90.81 107 VAL A N 1
ATOM 766 C CA . VAL A 1 107 ? -6.958 -0.951 13.529 1.00 90.81 107 VAL A CA 1
ATOM 767 C C . VAL A 1 107 ? -7.706 -0.003 12.603 1.00 90.81 107 VAL A C 1
ATOM 769 O O . VAL A 1 107 ? -8.929 0.128 12.662 1.00 90.81 107 VAL A O 1
ATOM 772 N N . GLU A 1 108 ? -6.954 0.650 11.730 1.00 90.56 108 GLU A N 1
ATOM 773 C CA . GLU A 1 108 ? -7.474 1.424 10.613 1.00 90.56 108 GLU A CA 1
ATOM 774 C C . GLU A 1 108 ? -7.055 0.728 9.321 1.00 90.56 108 GLU A C 1
ATOM 776 O O . GLU A 1 108 ? -5.892 0.367 9.135 1.00 90.56 108 GLU A O 1
ATOM 781 N N . THR A 1 109 ? -8.018 0.492 8.438 1.00 90.00 109 THR A N 1
ATOM 782 C CA . THR A 1 109 ? -7.797 -0.193 7.165 1.00 90.00 109 THR A CA 1
ATOM 783 C C . THR A 1 109 ? -8.186 0.735 6.035 1.00 90.00 109 THR A C 1
ATOM 785 O O . THR A 1 109 ? -9.289 1.268 6.031 1.00 90.00 109 THR A O 1
ATOM 788 N N . THR A 1 110 ? -7.290 0.924 5.071 1.00 88.69 110 THR A N 1
ATOM 789 C CA . THR A 1 110 ? -7.598 1.644 3.834 1.00 88.69 110 THR A CA 1
ATOM 790 C C . THR A 1 110 ? -7.432 0.690 2.668 1.00 88.69 110 THR A C 1
ATOM 792 O O . THR A 1 110 ? -6.361 0.112 2.483 1.00 88.69 110 THR A O 1
ATOM 795 N N . VAL A 1 111 ? -8.495 0.517 1.887 1.00 87.31 111 VAL A N 1
ATOM 796 C CA . VAL A 1 111 ? -8.508 -0.364 0.722 1.00 87.31 111 VAL A CA 1
ATOM 797 C C . VAL A 1 111 ? -8.626 0.446 -0.554 1.00 87.31 111 VAL A C 1
ATOM 799 O O . VAL A 1 111 ? -9.522 1.269 -0.716 1.00 87.31 111 VAL A O 1
ATOM 802 N N . TYR A 1 112 ? -7.730 0.142 -1.485 1.00 85.44 112 TYR A N 1
ATOM 803 C CA . TYR A 1 112 ? -7.716 0.676 -2.836 1.00 85.44 112 TYR A CA 1
ATOM 804 C C . TYR A 1 112 ? -8.123 -0.445 -3.787 1.00 85.44 112 TYR A C 1
ATOM 806 O O . TYR A 1 112 ? -7.315 -1.314 -4.107 1.00 85.44 112 TYR A O 1
ATOM 814 N N . SER A 1 113 ? -9.378 -0.448 -4.235 1.00 77.62 113 SER A N 1
ATOM 815 C CA . SER A 1 113 ? -9.877 -1.474 -5.154 1.00 77.62 113 SER A CA 1
ATOM 816 C C . SER A 1 113 ? -10.525 -0.866 -6.394 1.00 77.62 113 SER A C 1
ATOM 818 O O . SER A 1 113 ? -11.315 0.071 -6.304 1.00 77.62 113 SER A O 1
ATOM 820 N N . GLY A 1 114 ? -10.205 -1.434 -7.561 1.00 74.88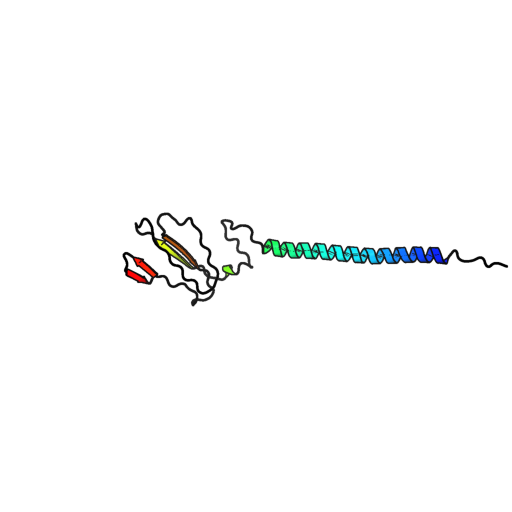 114 GLY A N 1
ATOM 821 C CA . GLY A 1 114 ? -10.883 -1.143 -8.829 1.00 74.88 114 GLY A CA 1
ATOM 822 C C . GLY A 1 114 ? -12.100 -2.036 -9.096 1.00 74.88 114 GLY A C 1
ATOM 823 O O . GLY A 1 114 ? -12.773 -1.855 -10.104 1.00 74.88 114 GLY A O 1
ATOM 824 N N . SER A 1 115 ? -12.377 -3.014 -8.223 1.00 77.12 115 SER A N 1
ATOM 825 C CA . SER A 1 115 ? -13.485 -3.965 -8.366 1.00 77.12 115 SER A CA 1
ATOM 826 C C . SER A 1 115 ? -14.292 -4.082 -7.067 1.00 77.12 115 SER A C 1
ATOM 828 O O . SER A 1 115 ? -13.707 -4.374 -6.019 1.00 77.12 115 SER A O 1
ATOM 830 N N . PRO A 1 116 ? -15.632 -3.947 -7.108 1.00 74.25 116 PRO A N 1
ATOM 831 C CA . PRO A 1 116 ? -16.486 -4.148 -5.936 1.00 74.25 116 P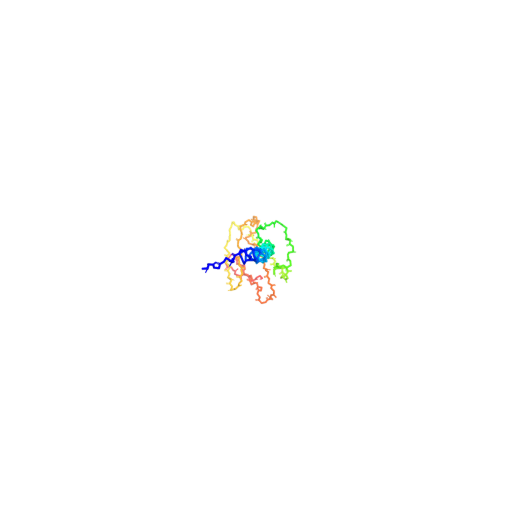RO A CA 1
ATOM 832 C C . PRO A 1 116 ? -16.349 -5.540 -5.306 1.00 74.25 116 PRO A C 1
ATOM 834 O O . PRO A 1 116 ? -16.490 -5.677 -4.099 1.00 74.25 116 PRO A O 1
ATOM 837 N N . MET A 1 117 ? -16.022 -6.567 -6.100 1.00 79.00 117 MET A N 1
ATOM 838 C CA . MET A 1 117 ? -15.841 -7.940 -5.601 1.00 79.00 117 MET A CA 1
ATOM 839 C C . MET A 1 117 ? -14.574 -8.125 -4.756 1.00 79.00 117 MET A C 1
ATOM 841 O O . MET A 1 117 ? -14.429 -9.144 -4.094 1.00 79.00 117 MET A O 1
ATOM 845 N N . MET A 1 118 ? -13.649 -7.168 -4.814 1.00 76.38 118 MET A N 1
ATOM 846 C CA . MET A 1 118 ? -12.411 -7.160 -4.030 1.00 76.38 118 MET A CA 1
ATOM 847 C C . MET A 1 118 ? -12.539 -6.267 -2.787 1.00 76.38 118 MET A C 1
ATOM 849 O O . MET A 1 118 ? -11.530 -5.943 -2.163 1.00 76.38 118 MET A O 1
ATOM 853 N N . GLN A 1 119 ? -13.756 -5.820 -2.445 1.00 82.94 119 GLN A N 1
ATOM 854 C CA . GLN A 1 119 ? -13.976 -5.177 -1.155 1.00 82.94 119 GLN A CA 1
ATOM 855 C C . GLN A 1 119 ? -13.828 -6.204 -0.023 1.00 82.94 119 GLN A C 1
ATOM 857 O O . GLN A 1 119 ? -14.273 -7.342 -0.173 1.00 82.94 119 GLN A O 1
ATOM 862 N N . PRO A 1 120 ? -13.175 -5.831 1.087 1.00 85.44 120 PRO A N 1
ATOM 863 C CA . PRO A 1 120 ? -13.021 -6.713 2.233 1.00 85.44 120 PRO A CA 1
ATOM 864 C C . PRO A 1 120 ? -14.354 -6.899 2.961 1.00 85.44 120 PRO A C 1
ATOM 866 O O . PRO A 1 120 ? -15.126 -5.956 3.118 1.00 85.44 120 PRO A O 1
ATOM 869 N N . ASP A 1 121 ? -14.569 -8.105 3.475 1.00 87.88 121 ASP A N 1
ATOM 870 C CA . ASP A 1 121 ? -15.610 -8.364 4.463 1.00 87.88 121 ASP A CA 1
ATOM 871 C C . ASP A 1 121 ? -15.048 -8.121 5.866 1.00 87.88 121 ASP A C 1
ATOM 873 O O . ASP A 1 121 ? -14.010 -8.683 6.237 1.00 87.88 121 ASP A O 1
ATOM 877 N N . TYR A 1 122 ? -15.756 -7.332 6.672 1.00 86.69 122 TYR A N 1
ATOM 878 C CA . TYR A 1 122 ? -15.361 -7.049 8.044 1.00 86.69 122 TYR A CA 1
ATOM 879 C C . TYR A 1 122 ? -16.182 -7.879 9.037 1.00 86.69 122 TYR A C 1
ATOM 881 O O . TYR A 1 122 ? -17.407 -7.991 8.966 1.00 86.69 122 TYR A O 1
ATOM 889 N N . ALA A 1 123 ? -15.490 -8.486 10.000 1.00 83.75 123 ALA A N 1
ATOM 890 C CA . ALA A 1 123 ? -16.109 -9.206 11.103 1.00 83.75 123 ALA A CA 1
ATOM 891 C C . ALA A 1 123 ? -15.445 -8.778 12.408 1.00 83.75 123 ALA A C 1
ATOM 893 O O . ALA A 1 123 ? -14.248 -8.982 12.605 1.00 83.75 123 ALA A O 1
ATOM 894 N N . VAL A 1 124 ? -16.237 -8.197 13.303 1.00 82.75 124 VAL A N 1
ATOM 895 C CA . VAL A 1 124 ? -15.789 -7.727 14.611 1.00 82.75 124 VAL A CA 1
ATOM 896 C C . VAL A 1 124 ? -16.437 -8.607 15.664 1.00 82.75 124 VAL A C 1
ATOM 898 O O . VAL A 1 124 ? -17.658 -8.702 15.741 1.00 82.75 124 VAL A O 1
ATOM 901 N N . SER A 1 125 ? -15.627 -9.277 16.479 1.00 77.88 125 SER A N 1
ATOM 902 C CA . SER A 1 125 ? -16.130 -10.076 17.595 1.00 77.88 125 SER A CA 1
ATOM 903 C C . SER A 1 125 ? -15.912 -9.331 18.900 1.00 77.88 125 SER A C 1
ATOM 905 O O . SER A 1 125 ? -14.774 -9.096 19.299 1.00 77.88 125 SER A O 1
ATOM 907 N N . ARG A 1 126 ? -17.007 -8.995 19.582 1.00 75.62 126 ARG A N 1
ATOM 908 C CA . ARG A 1 126 ? -16.991 -8.420 20.933 1.00 75.62 126 ARG A CA 1
ATOM 909 C C . ARG A 1 126 ? -17.372 -9.519 21.912 1.00 75.62 126 ARG A C 1
ATOM 911 O O . ARG A 1 126 ? -18.287 -10.289 21.631 1.00 75.62 126 ARG A O 1
ATOM 918 N N . SER A 1 127 ? -16.635 -9.647 23.017 1.00 63.75 127 SER A N 1
ATOM 919 C CA . SER A 1 127 ? -16.922 -10.620 24.091 1.00 63.75 127 SER A CA 1
ATOM 920 C C . SER A 1 127 ? -17.172 -12.077 23.637 1.00 63.75 127 SER A C 1
ATOM 922 O O . SER A 1 127 ? -17.875 -12.818 24.316 1.00 63.75 127 SER A O 1
ATOM 924 N N . GLY A 1 128 ? -16.616 -12.497 22.493 1.00 59.94 128 GLY A N 1
ATOM 925 C CA . GLY A 1 128 ? -16.776 -13.851 21.941 1.00 59.94 128 GLY A CA 1
ATOM 926 C C . GLY A 1 128 ? -17.960 -14.067 20.985 1.00 59.94 128 GLY A C 1
ATOM 927 O O . GLY A 1 128 ? -18.123 -15.184 20.498 1.00 59.94 128 GLY A O 1
ATOM 928 N N . SER A 1 129 ? -18.763 -13.042 20.675 1.00 57.88 129 SER A N 1
ATOM 929 C CA . SER A 1 129 ? -19.820 -13.123 19.654 1.00 57.88 129 SER A CA 1
ATOM 930 C C . SER A 1 129 ? -19.411 -12.393 18.366 1.00 57.88 129 SER A C 1
ATOM 932 O O . SER A 1 129 ? -19.208 -11.176 18.415 1.00 57.88 129 SER A O 1
ATOM 934 N N . PRO A 1 130 ? -19.313 -13.086 17.213 1.00 60.41 130 PRO A N 1
ATOM 935 C CA . PRO A 1 130 ? -18.960 -12.459 15.945 1.00 60.41 130 PRO A CA 1
ATOM 936 C C . PRO A 1 130 ? -20.121 -11.616 15.402 1.00 60.41 130 PRO A C 1
ATOM 938 O O . PRO A 1 130 ? -21.228 -12.118 15.214 1.00 60.41 130 PRO A O 1
ATOM 941 N N . GLN A 1 131 ? -19.850 -10.351 15.094 1.00 64.19 131 GLN A N 1
ATOM 942 C CA . GLN A 1 131 ? -20.765 -9.436 14.419 1.00 64.19 131 GLN A CA 1
ATOM 943 C C . GLN A 1 131 ? -20.175 -9.071 13.051 1.00 64.19 131 GLN A C 1
ATOM 945 O O . GLN A 1 131 ? -19.033 -8.619 12.958 1.00 64.19 131 GLN A O 1
ATOM 950 N N . ARG A 1 132 ? -20.928 -9.314 11.969 1.00 63.81 132 ARG A N 1
ATOM 951 C CA . ARG A 1 132 ? -20.562 -8.807 10.636 1.00 63.81 132 ARG A CA 1
ATOM 952 C C . ARG A 1 132 ? -20.825 -7.307 10.592 1.00 63.81 132 ARG A C 1
ATOM 954 O O . ARG A 1 132 ? -21.877 -6.875 11.066 1.00 63.81 132 ARG A O 1
ATOM 961 N N . VAL A 1 133 ? -19.863 -6.566 10.053 1.00 59.16 133 VAL A N 1
ATOM 962 C CA . VAL A 1 133 ? -19.921 -5.113 9.861 1.00 59.16 133 VAL A CA 1
ATOM 963 C C . VAL A 1 133 ? -20.013 -4.830 8.373 1.00 59.16 133 VAL A C 1
ATOM 965 O O . VAL A 1 133 ? -19.241 -5.468 7.624 1.00 59.16 133 VAL A O 1
#

Sequence (133 aa):
MKPERSGDKDILAVCAASLSGLTMTRVILWLIAITIVSYAFGFAIFALSGGLSPGPEPVASPFNRMAFTSANTSSFPLEGASSGDVRIILGAGELTVQGGAQPDILVETTVYSGSPMMQPDYAVSRSGSPQRV

pLDDT: mean 71.5, std 16.36, range [37.38, 90.81]

Secondary structure (DSSP, 8-state):
------SHHHHHHHHHHHHHHHHHHHHHHHHHHHHHHHHHHHHHHHHHH------SS----TT-GGGGSEEEEEEEE-TT-S--------SSS---------TTEEEEEEEEESSGGGPPPPEEEETTEEEE-

Foldseek 3Di:
DDDDDDDPPVVVVVVVVVVVVVVVVVVVVVVVVVVVVCVVVVVVVVVLVPPPDPDPDPPDDPPPPLNPFDKDKDWAFCQPPQADDDDDDDDDDDDDDDDDPDNGTRDMDIDGDPDPVRDDWDWDDDPRRIDTD

Radius of gyration: 34.41 Å; chains: 1; bounding box: 90×29×91 Å